Protein AF-W4VM51-F1 (afdb_monomer)

Structure (mmCIF, N/CA/C/O backbone):
data_AF-W4VM51-F1
#
_entry.id   AF-W4VM51-F1
#
loop_
_atom_site.group_PDB
_atom_site.id
_atom_site.type_symbol
_atom_site.label_atom_id
_atom_site.label_alt_id
_atom_site.label_comp_id
_atom_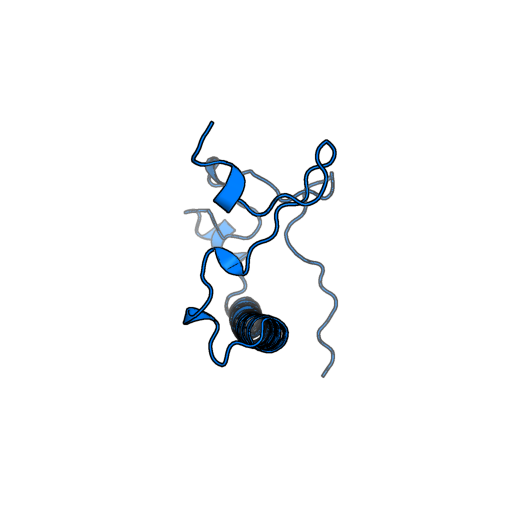site.label_asym_id
_atom_site.label_entity_id
_atom_site.label_seq_id
_atom_site.pdbx_PDB_ins_code
_atom_site.Cartn_x
_atom_site.Cartn_y
_atom_site.Cartn_z
_atom_site.occupancy
_atom_site.B_iso_or_equiv
_atom_site.auth_seq_id
_atom_site.auth_comp_id
_atom_site.auth_asym_id
_atom_site.auth_atom_id
_atom_site.pdbx_PDB_model_num
ATOM 1 N N . MET A 1 1 ? -24.003 -5.588 -9.453 1.00 33.34 1 MET A N 1
ATOM 2 C CA . MET A 1 1 ? -22.930 -5.626 -8.439 1.00 33.34 1 MET A CA 1
ATOM 3 C C . MET A 1 1 ? -22.548 -4.189 -8.116 1.00 33.34 1 MET A C 1
ATOM 5 O O . MET A 1 1 ? -21.671 -3.626 -8.752 1.00 33.34 1 MET A O 1
ATOM 9 N N . GLN A 1 2 ? -23.320 -3.547 -7.238 1.00 25.75 2 GLN A N 1
ATOM 10 C CA . GLN A 1 2 ? -23.070 -2.173 -6.801 1.00 25.75 2 GLN A CA 1
ATOM 11 C C . GLN A 1 2 ? -22.093 -2.234 -5.630 1.00 25.75 2 GLN A C 1
ATOM 13 O O . GLN A 1 2 ? -22.431 -2.749 -4.570 1.00 25.75 2 GLN A O 1
ATOM 18 N N . ILE A 1 3 ? -20.872 -1.750 -5.841 1.00 38.19 3 ILE A N 1
ATOM 19 C CA . ILE A 1 3 ? -19.938 -1.474 -4.752 1.00 38.19 3 ILE A CA 1
ATOM 20 C C . ILE A 1 3 ? -20.432 -0.160 -4.149 1.00 38.19 3 ILE A C 1
ATOM 22 O O . ILE A 1 3 ? -20.281 0.902 -4.752 1.00 38.19 3 ILE A O 1
ATOM 26 N N . SER A 1 4 ? -21.142 -0.253 -3.029 1.00 31.50 4 SER A N 1
ATOM 27 C CA . SER A 1 4 ? -21.690 0.893 -2.314 1.00 31.50 4 SER A CA 1
ATOM 28 C C . SER A 1 4 ? -20.586 1.894 -1.987 1.00 31.50 4 SER A C 1
ATOM 30 O O . SER A 1 4 ? -19.567 1.542 -1.391 1.00 31.50 4 SER A O 1
ATOM 32 N N . ALA A 1 5 ? -20.824 3.149 -2.362 1.00 36.47 5 ALA A N 1
ATOM 33 C CA . ALA A 1 5 ? -20.046 4.315 -1.977 1.00 36.47 5 ALA A CA 1
ATOM 34 C C . ALA A 1 5 ? -20.200 4.583 -0.466 1.00 36.47 5 ALA A C 1
ATOM 36 O O . ALA A 1 5 ? -20.913 5.486 -0.044 1.00 36.47 5 ALA A O 1
ATOM 37 N N . GLY A 1 6 ? -19.554 3.754 0.353 1.00 39.69 6 GLY A N 1
ATOM 38 C CA . GLY A 1 6 ? -19.242 4.033 1.751 1.00 39.69 6 GLY A CA 1
ATOM 39 C C . GLY A 1 6 ? -17.824 4.588 1.805 1.00 39.69 6 GLY A C 1
ATOM 40 O O . GLY A 1 6 ? -16.853 3.881 1.542 1.00 39.69 6 GLY A O 1
ATOM 41 N N . LEU A 1 7 ? -17.724 5.888 2.034 1.00 42.25 7 LEU A N 1
ATOM 42 C CA . LEU A 1 7 ? -16.531 6.698 1.851 1.00 42.25 7 LEU A CA 1
ATOM 43 C C . LEU A 1 7 ? -15.339 6.206 2.702 1.00 42.25 7 LEU A C 1
ATOM 45 O O . LEU A 1 7 ? -15.415 6.060 3.916 1.00 42.25 7 LEU A O 1
ATOM 49 N N . PHE A 1 8 ? -14.234 5.954 2.006 1.00 49.34 8 PHE A N 1
ATOM 50 C CA . PHE A 1 8 ? -12.835 5.980 2.438 1.00 49.34 8 PHE A CA 1
ATOM 51 C C . PHE A 1 8 ? -12.537 6.509 3.864 1.00 49.34 8 PHE A C 1
ATOM 53 O O . PHE A 1 8 ? -12.405 7.710 4.062 1.00 49.34 8 PHE A O 1
ATOM 60 N N . GLY A 1 9 ? -12.271 5.592 4.806 1.00 56.06 9 GLY A N 1
ATOM 61 C CA . GLY A 1 9 ? -11.554 5.864 6.065 1.00 56.06 9 GLY A CA 1
ATOM 62 C C . GLY A 1 9 ? -12.330 6.689 7.099 1.00 56.06 9 GLY A C 1
ATOM 63 O O . GLY A 1 9 ? -13.125 7.553 6.756 1.00 56.06 9 GLY A O 1
ATOM 64 N N . VAL A 1 10 ? -12.094 6.443 8.395 1.00 62.94 10 VAL A N 1
ATOM 65 C CA . VAL A 1 10 ? -12.593 7.372 9.421 1.00 62.94 10 VAL A CA 1
ATOM 66 C C . VAL A 1 10 ? -11.801 8.659 9.297 1.00 62.94 10 VAL A C 1
ATOM 68 O O . VAL A 1 10 ? -10.596 8.702 9.579 1.00 62.94 10 VAL A O 1
ATOM 71 N N . ARG A 1 11 ? -12.509 9.663 8.795 1.00 64.62 11 ARG A N 1
ATOM 72 C CA . ARG A 1 11 ? -12.066 11.037 8.733 1.00 64.62 11 ARG A CA 1
ATOM 73 C C . ARG A 1 11 ? -12.431 11.736 10.034 1.00 64.62 11 ARG A C 1
ATOM 75 O O . ARG A 1 11 ? -13.486 11.462 10.600 1.00 64.62 11 ARG A O 1
ATOM 82 N N . ASP A 1 12 ? -11.535 12.592 10.485 1.00 69.62 12 ASP A N 1
ATOM 83 C CA . ASP A 1 12 ? -11.789 13.549 11.548 1.00 69.62 12 ASP A CA 1
ATOM 84 C C . ASP A 1 12 ? -12.768 14.636 11.071 1.00 69.62 12 ASP A C 1
ATOM 86 O O . ASP A 1 12 ? -13.130 14.678 9.889 1.00 69.62 12 ASP A O 1
ATOM 90 N N . GLU A 1 13 ? -13.171 15.533 11.965 1.00 71.38 13 GLU A N 1
ATOM 91 C CA . GLU A 1 13 ? -14.019 16.691 11.655 1.00 71.38 13 GLU A CA 1
ATOM 92 C C . GLU A 1 13 ? -13.436 17.589 10.543 1.00 71.38 13 GLU A C 1
ATOM 94 O O . GLU A 1 13 ? -14.182 18.116 9.718 1.00 71.38 13 GLU A O 1
ATOM 99 N N . ASP A 1 14 ? -12.106 17.623 10.415 1.00 77.69 14 ASP A N 1
ATOM 100 C CA . ASP A 1 14 ? -11.371 18.321 9.349 1.00 77.69 14 ASP A CA 1
ATOM 101 C C . ASP A 1 14 ? -11.224 17.516 8.039 1.00 77.69 14 ASP A C 1
ATOM 103 O O . ASP A 1 14 ? -10.565 17.947 7.090 1.00 77.69 14 ASP A O 1
ATOM 107 N N . GLY A 1 15 ? -11.781 16.304 7.957 1.00 73.88 15 GLY A N 1
ATOM 108 C CA . GLY A 1 15 ? -11.675 15.451 6.768 1.00 73.88 15 GLY A CA 1
ATOM 109 C C . GLY A 1 15 ? -10.345 14.690 6.630 1.00 73.88 15 GLY A C 1
ATOM 110 O O . GLY A 1 15 ? -10.131 14.002 5.625 1.00 73.88 15 GLY A O 1
ATOM 111 N N . ASN A 1 16 ? -9.460 14.779 7.624 1.00 77.00 16 ASN A N 1
ATOM 112 C CA . ASN A 1 16 ? -8.163 14.098 7.660 1.00 77.00 16 ASN A CA 1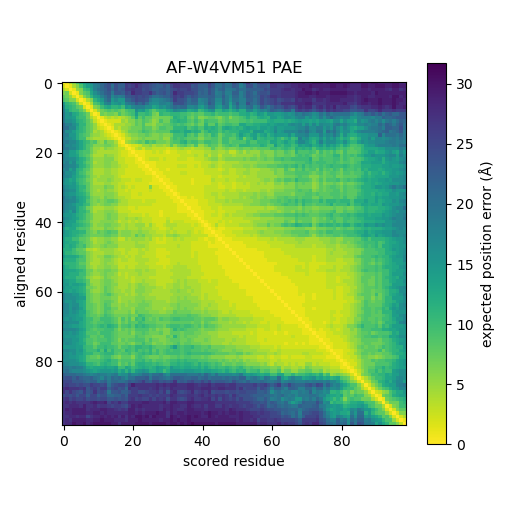
ATOM 113 C C . ASN A 1 16 ? -8.272 12.696 8.268 1.00 77.00 16 ASN A C 1
ATOM 115 O O . ASN A 1 16 ? -9.216 12.405 8.989 1.00 77.00 16 ASN A O 1
ATOM 119 N N . PHE A 1 17 ? -7.306 11.804 8.026 1.00 80.19 17 PHE A N 1
ATOM 120 C CA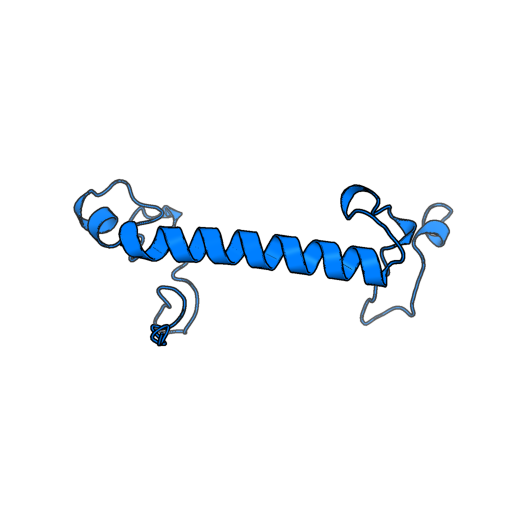 . PHE A 1 17 ? -7.227 10.571 8.820 1.00 80.19 17 PHE A CA 1
ATOM 121 C C . PHE A 1 17 ? -7.053 10.923 10.300 1.00 80.19 17 PHE A C 1
ATOM 123 O O . PHE A 1 17 ? -6.276 11.817 10.612 1.00 80.19 17 PHE A O 1
ATOM 130 N N . SER A 1 18 ? -7.718 10.185 11.191 1.00 77.50 18 SER A N 1
ATOM 131 C CA . SER A 1 18 ? -7.776 10.511 12.628 1.00 77.50 18 SER A CA 1
ATOM 132 C C . SER A 1 18 ? -6.426 10.662 13.353 1.00 77.50 18 SER A C 1
ATOM 134 O O . SER A 1 18 ? -6.414 11.213 14.437 1.00 77.50 18 SER A O 1
ATOM 136 N N . GLN A 1 19 ? -5.293 10.179 12.815 1.00 85.69 19 GLN A N 1
ATOM 137 C CA . GLN A 1 19 ? -3.920 10.360 13.354 1.00 85.69 19 GLN A CA 1
ATOM 138 C C . GLN A 1 19 ? -3.686 9.986 14.844 1.00 85.69 19 GLN A C 1
ATOM 140 O O . GLN A 1 19 ? -2.578 10.121 15.360 1.00 85.69 19 GLN A O 1
ATOM 145 N N . VAL A 1 20 ? -4.669 9.391 15.520 1.00 87.56 20 VAL A N 1
ATOM 146 C CA . VAL A 1 20 ? -4.645 8.983 16.938 1.00 87.56 20 VAL A CA 1
ATOM 147 C C . VAL A 1 20 ? -4.068 7.578 17.160 1.00 87.56 20 VAL A C 1
ATOM 149 O O . VAL A 1 20 ? -4.399 6.887 18.118 1.00 87.56 20 VAL A O 1
ATOM 152 N N . CYS A 1 21 ? -3.203 7.089 16.270 1.00 90.00 21 CYS A N 1
ATOM 153 C CA . CYS A 1 21 ? -2.728 5.700 16.343 1.00 90.00 21 CYS A CA 1
ATOM 154 C C . 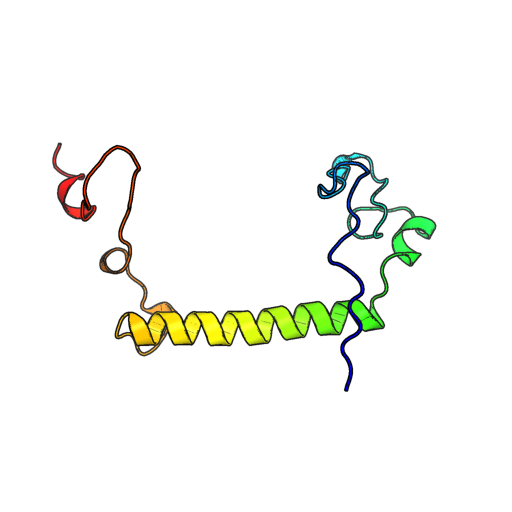CYS A 1 21 ? -1.987 5.385 17.659 1.00 90.00 21 CYS A C 1
ATOM 156 O O . CYS A 1 21 ? -2.060 4.266 18.155 1.00 90.00 21 CYS A O 1
ATOM 158 N N . HIS A 1 22 ? -1.285 6.367 18.229 1.00 91.31 22 HIS A N 1
ATOM 159 C CA . HIS A 1 22 ? -0.471 6.211 19.437 1.00 91.31 22 HIS A CA 1
ATOM 160 C C . HIS A 1 22 ? -1.278 6.265 20.746 1.00 91.31 22 HIS A C 1
ATOM 162 O O . HIS A 1 22 ? -0.761 5.884 21.791 1.00 91.31 22 HIS A O 1
ATOM 168 N N . THR A 1 23 ? -2.534 6.721 20.711 1.00 90.75 23 THR A N 1
ATOM 169 C CA . THR A 1 23 ? -3.375 6.879 21.910 1.00 90.75 23 THR A CA 1
ATOM 170 C C . THR A 1 23 ? -4.181 5.625 22.238 1.00 90.75 23 THR A C 1
ATOM 172 O O . THR A 1 23 ? -4.934 5.624 23.206 1.00 90.75 23 THR A O 1
ATOM 175 N N . ASN A 1 24 ? -4.049 4.555 21.442 1.00 90.75 24 ASN A N 1
ATOM 176 C CA . ASN A 1 24 ? -4.820 3.314 21.567 1.00 90.75 24 ASN A CA 1
ATOM 177 C C . ASN A 1 24 ? -6.343 3.479 21.350 1.00 90.75 24 ASN A C 1
ATOM 179 O O . ASN A 1 24 ? -7.101 2.539 21.580 1.00 90.75 24 ASN A O 1
ATOM 183 N N . THR A 1 25 ? -6.807 4.642 20.878 1.00 89.88 25 THR A N 1
ATOM 184 C CA . THR A 1 25 ? -8.236 4.973 20.695 1.00 89.88 25 THR A CA 1
ATOM 185 C C . THR A 1 25 ? -8.631 5.058 19.221 1.00 89.88 25 THR A C 1
ATOM 187 O O . THR A 1 25 ? -9.436 5.896 18.822 1.00 89.88 25 THR A O 1
ATOM 190 N N . CYS A 1 26 ? -8.038 4.206 18.382 1.00 89.00 26 CYS A N 1
ATOM 191 C CA . CYS A 1 26 ? -8.303 4.193 16.949 1.00 89.00 26 CYS A CA 1
ATOM 192 C C . CYS A 1 26 ? -9.789 3.881 16.657 1.00 89.00 26 CYS A C 1
ATOM 194 O O . CYS A 1 26 ? -10.236 2.767 16.942 1.00 89.00 26 CYS A O 1
ATOM 196 N N . PRO A 1 27 ? -10.546 4.793 16.017 1.00 87.25 27 PRO A N 1
ATOM 197 C CA . PRO A 1 27 ? -11.995 4.640 15.837 1.00 87.25 27 PRO A CA 1
ATOM 198 C C . PRO A 1 27 ? -12.385 3.528 14.850 1.00 87.25 27 PRO A C 1
ATOM 200 O O . PRO A 1 27 ? -13.519 3.068 14.847 1.00 87.25 27 PRO A O 1
ATOM 203 N N . VAL A 1 28 ? -11.452 3.079 14.002 1.00 87.19 28 VAL A N 1
ATOM 204 C CA . VAL A 1 28 ? -11.671 1.990 13.027 1.00 87.19 28 VAL A CA 1
ATOM 205 C C . VAL A 1 28 ? -11.256 0.610 13.531 1.00 87.19 28 VAL A C 1
ATOM 207 O O . VAL A 1 28 ? -11.344 -0.352 12.763 1.00 87.19 28 VAL A O 1
ATOM 210 N N . GLY A 1 29 ? -10.740 0.519 14.760 1.00 89.69 29 GLY A N 1
ATOM 211 C CA .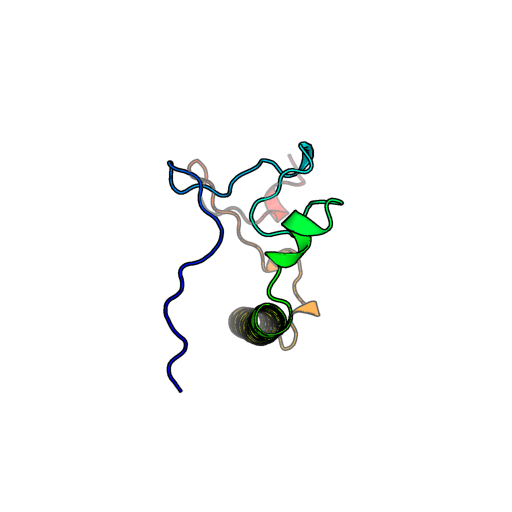 GLY A 1 29 ? -10.307 -0.748 15.347 1.00 89.69 29 GLY A CA 1
ATOM 212 C C . GLY A 1 29 ? -9.003 -1.315 14.782 1.00 89.69 29 GLY A C 1
ATOM 213 O O . GLY A 1 29 ? -8.733 -2.496 14.965 1.00 89.69 29 GLY A O 1
ATOM 214 N N . VAL A 1 30 ? -8.200 -0.511 14.069 1.00 91.25 30 VAL A N 1
ATOM 215 C CA . VAL A 1 30 ? -6.935 -0.974 13.460 1.00 91.25 30 VAL A CA 1
ATOM 216 C C . VAL A 1 30 ? -5.784 -0.929 14.466 1.00 91.25 30 VAL A C 1
ATOM 218 O O . VAL A 1 30 ? -5.133 -1.939 14.704 1.00 91.25 30 VAL A O 1
ATOM 221 N N . ALA A 1 31 ? -5.529 0.238 15.060 1.00 92.38 31 ALA A N 1
ATOM 222 C CA . ALA A 1 31 ? -4.437 0.457 16.009 1.00 92.38 31 ALA A CA 1
ATOM 223 C C . ALA A 1 31 ? -4.9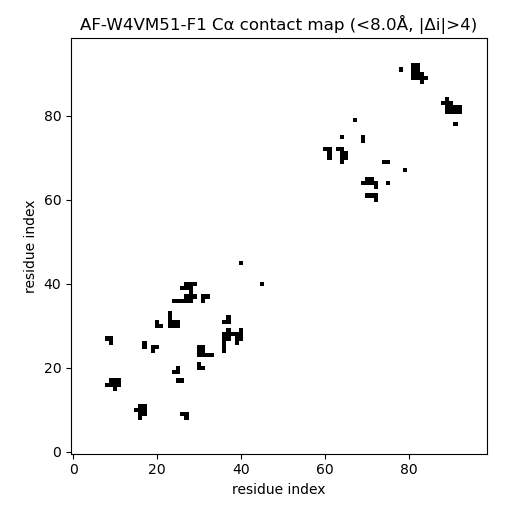91 0.588 17.436 1.00 92.38 31 ALA A C 1
ATOM 225 O O . ALA A 1 31 ? -4.981 1.669 18.023 1.00 92.38 31 ALA A O 1
ATOM 226 N N . THR A 1 32 ? -5.564 -0.498 17.962 1.00 92.50 32 THR A N 1
ATOM 227 C CA . THR A 1 32 ? -6.069 -0.551 19.340 1.00 92.50 32 THR A CA 1
ATOM 228 C C . THR A 1 32 ? -5.980 -1.957 19.935 1.00 92.50 32 THR A C 1
ATOM 230 O O . THR A 1 32 ? -6.139 -2.953 19.227 1.00 92.50 32 THR A O 1
ATOM 233 N N . THR A 1 33 ? -5.730 -2.046 21.239 1.00 93.69 33 THR A N 1
ATOM 234 C CA . THR A 1 33 ? -5.787 -3.285 22.031 1.00 93.69 33 THR A CA 1
ATOM 235 C C . THR A 1 33 ? -7.124 -3.477 22.750 1.00 93.69 33 THR A C 1
ATOM 237 O O . THR A 1 33 ? -7.356 -4.545 23.318 1.00 93.69 33 THR A O 1
ATOM 240 N N . ASP A 1 34 ? -8.015 -2.479 22.726 1.00 93.81 34 ASP A N 1
ATOM 241 C CA . ASP A 1 34 ? -9.350 -2.586 23.317 1.00 93.81 34 ASP A CA 1
ATOM 242 C C . ASP A 1 34 ? -10.262 -3.438 22.422 1.00 93.81 34 ASP A C 1
ATOM 244 O O . ASP A 1 34 ? -10.518 -3.099 21.264 1.00 93.81 34 ASP A O 1
ATOM 248 N N . LYS A 1 35 ? -10.794 -4.533 22.980 1.00 92.75 35 LYS A N 1
ATOM 249 C CA . LYS A 1 35 ? -11.703 -5.450 22.277 1.00 92.75 35 LYS A CA 1
ATOM 250 C C . LYS A 1 35 ? -12.942 -4.741 21.728 1.00 92.75 35 LYS A C 1
ATOM 252 O O . LYS A 1 35 ? -13.362 -5.064 20.625 1.00 92.75 35 LYS A O 1
ATOM 257 N N . LYS A 1 36 ? -13.485 -3.750 22.445 1.00 92.31 36 LYS A N 1
ATOM 258 C CA . LYS A 1 36 ? -14.672 -3.003 21.997 1.00 92.31 36 LYS A CA 1
ATOM 259 C C . LYS A 1 36 ? -14.381 -2.168 20.756 1.00 92.31 36 LYS A C 1
ATOM 261 O O . LYS A 1 36 ? -15.201 -2.096 19.850 1.00 92.31 36 LYS A O 1
ATOM 266 N N . LEU A 1 37 ? -13.207 -1.541 20.696 1.00 90.75 37 LEU A N 1
ATOM 267 C CA . LEU A 1 37 ? -12.803 -0.754 19.530 1.00 90.75 37 LEU A CA 1
ATOM 268 C C . LEU A 1 37 ? -12.411 -1.650 18.350 1.00 90.75 37 LEU A C 1
ATOM 270 O O . LEU A 1 37 ? -12.650 -1.280 17.203 1.00 90.75 37 LEU A O 1
ATOM 274 N N . GLN A 1 38 ? -11.862 -2.840 18.607 1.00 91.88 38 GLN A N 1
ATOM 275 C CA . GLN A 1 38 ? -11.551 -3.821 17.561 1.00 91.88 38 GLN A CA 1
ATOM 276 C C . GLN A 1 38 ? -12.797 -4.321 16.816 1.00 91.88 38 GLN A C 1
ATOM 278 O O . GLN A 1 38 ? -12.696 -4.634 15.633 1.00 91.88 38 GLN A O 1
ATOM 283 N N . GLU A 1 39 ? -13.978 -4.333 17.443 1.00 89.69 39 GLU A N 1
ATOM 284 C CA . GLU A 1 39 ? -15.242 -4.703 16.782 1.00 89.69 39 GLU A CA 1
ATOM 285 C C . GLU A 1 39 ? -15.602 -3.764 15.613 1.00 89.69 39 GLU A C 1
ATOM 287 O O . GLU A 1 39 ? -16.262 -4.184 14.662 1.00 89.69 39 GLU A O 1
ATOM 292 N N . ALA A 1 40 ? -15.097 -2.523 15.605 1.00 88.81 40 ALA A N 1
ATOM 293 C CA . ALA A 1 40 ? -15.243 -1.602 14.471 1.00 88.81 40 ALA A CA 1
ATOM 294 C C . ALA A 1 40 ? -14.472 -2.063 13.209 1.00 88.81 40 ALA A C 1
ATOM 296 O O . ALA A 1 40 ? -14.662 -1.544 12.096 1.00 88.81 40 ALA A O 1
ATOM 297 N N . LEU A 1 41 ? -13.582 -3.052 13.342 1.00 89.31 41 LEU A N 1
ATOM 298 C CA . LEU A 1 41 ? -12.888 -3.676 12.226 1.00 89.31 41 LEU A CA 1
ATOM 299 C C . LEU A 1 41 ? -13.770 -4.751 11.570 1.00 89.31 41 LEU A C 1
ATOM 301 O O . LEU A 1 41 ? -13.671 -5.933 11.872 1.00 89.31 41 LEU A O 1
ATOM 305 N N . ALA A 1 42 ? -14.588 -4.349 10.594 1.00 89.25 42 ALA A N 1
ATOM 306 C CA . ALA A 1 42 ? -15.362 -5.278 9.762 1.00 89.25 42 ALA A CA 1
ATOM 307 C C . ALA A 1 42 ? -14.459 -6.126 8.833 1.00 89.25 42 ALA A C 1
ATOM 309 O O . ALA A 1 42 ? -14.225 -5.771 7.675 1.00 89.25 4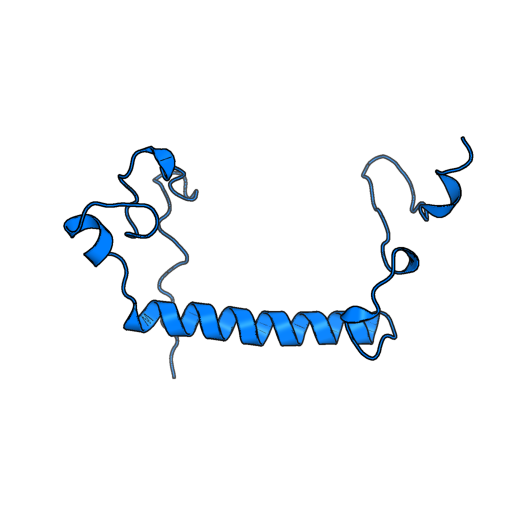2 ALA A O 1
ATOM 310 N N . ILE A 1 43 ? -13.917 -7.238 9.342 1.00 89.75 43 ILE A N 1
ATOM 311 C CA . ILE A 1 43 ? -12.952 -8.096 8.625 1.00 89.75 43 ILE A CA 1
ATOM 312 C C . ILE A 1 43 ? -13.547 -8.660 7.331 1.00 89.75 43 ILE A C 1
ATOM 314 O O . ILE A 1 43 ? -12.883 -8.640 6.293 1.00 89.75 43 ILE A O 1
ATOM 318 N N . ASP A 1 44 ? -14.796 -9.129 7.373 1.00 90.06 44 ASP A N 1
ATOM 319 C CA . ASP A 1 44 ? -15.432 -9.792 6.232 1.00 90.06 44 ASP A CA 1
ATOM 320 C C . ASP A 1 44 ? -15.587 -8.900 5.005 1.00 90.06 44 ASP A C 1
ATOM 322 O O . ASP A 1 44 ? -15.527 -9.395 3.883 1.00 90.06 44 ASP A O 1
ATOM 326 N N . GLU A 1 45 ? -15.701 -7.592 5.202 1.00 87.50 45 GLU A N 1
ATOM 327 C CA . GLU A 1 45 ? -15.728 -6.619 4.116 1.00 87.50 45 GLU A CA 1
ATOM 328 C C . GLU A 1 45 ? -14.312 -6.131 3.770 1.00 87.50 45 GLU A C 1
ATOM 330 O O . GLU A 1 45 ? -13.890 -6.142 2.608 1.00 87.50 45 GLU A O 1
ATOM 335 N N . LYS A 1 46 ? -13.537 -5.725 4.787 1.00 88.06 46 LYS A N 1
ATOM 336 C CA . LYS A 1 46 ? -12.232 -5.071 4.599 1.00 88.06 46 LYS A CA 1
ATOM 337 C C . LYS A 1 46 ? -11.194 -6.004 3.963 1.00 88.06 46 LYS A C 1
ATOM 339 O O . LYS A 1 46 ? -10.311 -5.514 3.256 1.00 88.06 46 LYS A O 1
ATOM 344 N N . LYS A 1 47 ? -11.327 -7.329 4.115 1.00 92.44 47 LYS A N 1
ATOM 345 C CA . LYS A 1 47 ? -10.459 -8.317 3.444 1.00 92.44 47 LYS A CA 1
ATOM 346 C C . LYS A 1 47 ? -10.522 -8.220 1.917 1.00 92.44 47 LYS A C 1
ATOM 348 O O . LYS A 1 47 ? -9.483 -8.247 1.260 1.00 92.44 47 LYS A O 1
ATOM 353 N N . TYR A 1 48 ? -11.714 -8.018 1.349 1.00 94.56 48 TYR A N 1
ATOM 354 C CA . TYR A 1 48 ? -11.877 -7.866 -0.099 1.00 94.56 48 TYR A CA 1
ATOM 355 C C . TYR A 1 48 ? -11.308 -6.541 -0.594 1.00 94.56 48 TYR A C 1
ATOM 357 O O . TYR A 1 48 ? -10.730 -6.487 -1.675 1.00 94.56 48 TYR A O 1
ATOM 365 N N . ARG A 1 49 ? -11.395 -5.477 0.212 1.00 91.81 49 ARG A N 1
ATOM 366 C CA . ARG A 1 49 ? -10.764 -4.192 -0.121 1.00 91.81 49 ARG A CA 1
ATOM 367 C C . ARG A 1 49 ? -9.244 -4.312 -0.209 1.00 91.81 49 ARG A C 1
ATOM 369 O O . ARG A 1 49 ? -8.660 -3.803 -1.161 1.00 91.81 49 ARG A O 1
ATOM 376 N N . ALA A 1 50 ? -8.617 -5.008 0.740 1.00 93.25 50 ALA A N 1
ATOM 377 C CA . ALA A 1 50 ? -7.178 -5.264 0.709 1.00 93.25 50 ALA A CA 1
ATOM 378 C C . ALA A 1 50 ? -6.776 -6.129 -0.499 1.00 93.25 50 ALA A C 1
ATOM 380 O O . ALA A 1 50 ? -5.817 -5.804 -1.196 1.00 93.25 50 ALA A O 1
ATOM 381 N N . ALA A 1 51 ? -7.540 -7.187 -0.792 1.00 95.94 51 ALA A N 1
ATOM 382 C CA . ALA A 1 51 ? -7.294 -8.044 -1.951 1.00 95.94 51 ALA A CA 1
ATOM 383 C C . ALA A 1 51 ? -7.416 -7.273 -3.275 1.00 95.94 51 ALA A C 1
ATOM 385 O O . ALA A 1 51 ? -6.512 -7.330 -4.105 1.00 95.94 51 ALA A O 1
ATOM 386 N N . ASN A 1 52 ? -8.488 -6.495 -3.444 1.00 96.12 52 ASN A N 1
ATOM 387 C CA . ASN A 1 52 ? -8.702 -5.680 -4.638 1.00 96.12 52 ASN A CA 1
ATOM 388 C C . ASN A 1 52 ? -7.593 -4.636 -4.813 1.00 96.12 52 ASN A C 1
ATOM 390 O O . ASN A 1 52 ? -7.090 -4.475 -5.919 1.00 96.12 52 ASN A O 1
ATOM 394 N N . TYR A 1 53 ? -7.155 -3.987 -3.727 1.00 96.12 53 TYR A N 1
ATOM 395 C CA . TYR A 1 53 ? -6.013 -3.072 -3.774 1.00 96.12 53 TYR A CA 1
ATOM 396 C C . TYR A 1 53 ? -4.747 -3.762 -4.298 1.00 96.12 53 TYR A C 1
ATOM 398 O O . TYR A 1 53 ? -4.092 -3.230 -5.188 1.00 96.12 53 TYR A O 1
ATOM 406 N N . LEU A 1 54 ? -4.423 -4.962 -3.803 1.00 97.19 54 LEU A N 1
ATOM 407 C CA . LEU A 1 54 ? -3.242 -5.708 -4.253 1.00 97.19 54 LEU A CA 1
ATOM 408 C C . LEU A 1 54 ? -3.338 -6.157 -5.718 1.00 97.19 54 LEU A C 1
ATOM 410 O O . LEU A 1 54 ? -2.333 -6.124 -6.429 1.00 97.19 54 LEU A O 1
ATOM 414 N N . VAL A 1 55 ? -4.523 -6.573 -6.172 1.00 97.44 55 VAL A N 1
ATOM 415 C CA . VAL A 1 55 ? -4.759 -6.969 -7.570 1.00 97.44 55 VAL A CA 1
ATOM 416 C C . VAL A 1 55 ? -4.562 -5.777 -8.505 1.00 97.44 55 VAL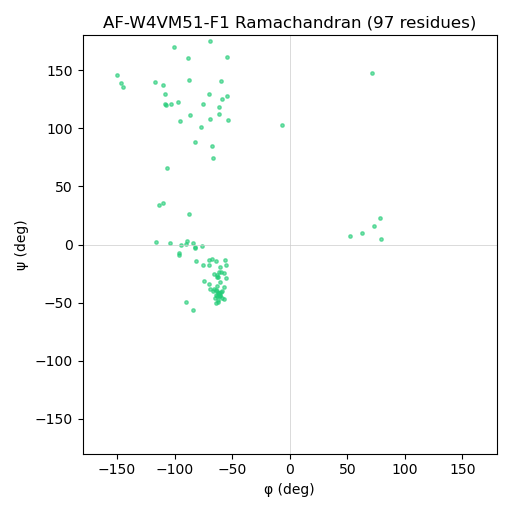 A C 1
ATOM 418 O O . VAL A 1 55 ? -3.794 -5.880 -9.461 1.00 97.44 55 VAL A O 1
ATOM 421 N N . THR A 1 56 ? -5.190 -4.638 -8.202 1.00 97.44 56 THR A N 1
ATOM 422 C CA . THR A 1 56 ? -5.060 -3.419 -9.011 1.00 97.44 56 THR A CA 1
ATOM 423 C C . THR A 1 56 ? -3.630 -2.886 -8.988 1.00 97.44 56 THR A C 1
ATOM 425 O O . THR A 1 56 ? -3.060 -2.639 -10.044 1.00 97.44 56 THR A O 1
ATOM 428 N N . LEU A 1 57 ? -2.994 -2.816 -7.812 1.00 96.75 57 LEU A N 1
ATOM 429 C CA . LEU A 1 57 ? -1.612 -2.348 -7.681 1.00 96.75 57 LEU A CA 1
ATOM 430 C C . LEU A 1 57 ? -0.633 -3.194 -8.502 1.00 96.75 57 LEU A C 1
ATOM 432 O O . LEU A 1 57 ? 0.280 -2.653 -9.124 1.00 96.75 57 LEU A O 1
ATOM 436 N N . ARG A 1 58 ? -0.817 -4.520 -8.530 1.00 96.56 58 ARG A N 1
ATOM 437 C CA . ARG A 1 58 ? -0.005 -5.397 -9.381 1.00 96.56 58 ARG A CA 1
ATOM 438 C C . ARG A 1 58 ? -0.203 -5.051 -10.854 1.00 96.56 58 ARG A C 1
ATOM 440 O O . ARG A 1 58 ? 0.790 -4.902 -11.558 1.00 96.56 58 ARG A O 1
ATOM 447 N N . GLN A 1 59 ? -1.448 -4.935 -11.310 1.00 96.75 59 GLN A N 1
ATOM 448 C CA . GLN A 1 59 ? -1.747 -4.612 -12.705 1.00 96.75 59 GLN A CA 1
ATOM 449 C C . GLN A 1 59 ? -1.122 -3.273 -13.117 1.00 96.75 59 GLN A C 1
ATOM 451 O O . GLN A 1 59 ? -0.455 -3.199 -14.147 1.00 96.75 59 GLN A O 1
ATOM 456 N N . ASP A 1 60 ? -1.270 -2.243 -12.285 1.00 97.00 60 ASP A N 1
ATOM 457 C CA . ASP A 1 60 ? -0.726 -0.910 -12.543 1.00 97.00 60 ASP A CA 1
ATOM 458 C C . ASP A 1 60 ? 0.802 -0.921 -12.610 1.00 97.00 60 ASP A C 1
ATOM 460 O O . ASP A 1 60 ? 1.398 -0.292 -13.485 1.00 97.00 60 ASP A O 1
ATOM 464 N N . LEU A 1 61 ? 1.452 -1.692 -11.739 1.00 96.25 61 LEU A N 1
ATOM 465 C CA . LEU A 1 61 ? 2.902 -1.824 -11.741 1.00 96.25 61 LEU A CA 1
ATOM 466 C C . LEU A 1 61 ? 3.426 -2.485 -13.032 1.00 96.25 61 LEU A C 1
ATOM 468 O O . LEU A 1 61 ? 4.444 -2.051 -13.573 1.00 96.25 61 LEU A O 1
ATOM 472 N N . PHE A 1 62 ? 2.729 -3.500 -13.555 1.00 96.62 62 PHE A N 1
ATOM 473 C CA . PHE A 1 62 ? 3.064 -4.101 -14.853 1.00 96.62 62 PHE A CA 1
ATOM 474 C C . PHE A 1 62 ? 2.783 -3.154 -16.023 1.00 96.62 62 PHE A C 1
ATOM 476 O O . PHE A 1 62 ? 3.586 -3.088 -16.951 1.00 96.62 62 PHE A O 1
ATOM 483 N N . ASN A 1 63 ? 1.696 -2.382 -15.966 1.00 96.88 63 ASN A N 1
ATOM 484 C CA . ASN A 1 63 ? 1.403 -1.363 -16.974 1.00 96.88 63 ASN A CA 1
ATOM 485 C C . ASN A 1 63 ? 2.521 -0.307 -17.031 1.00 96.88 63 ASN A C 1
ATOM 487 O O . ASN A 1 63 ? 2.988 0.036 -18.115 1.00 96.88 63 ASN A O 1
ATOM 491 N N . LEU A 1 64 ? 3.003 0.164 -15.875 1.00 95.81 64 LEU A N 1
ATOM 492 C CA . LEU A 1 64 ? 4.135 1.093 -15.801 1.00 95.81 64 LEU A CA 1
ATOM 493 C C . LEU A 1 64 ? 5.423 0.484 -16.366 1.00 95.81 64 LEU A C 1
ATOM 495 O O . LEU A 1 64 ? 6.152 1.165 -17.085 1.00 95.81 64 LEU A O 1
ATOM 499 N N . ALA A 1 65 ? 5.699 -0.791 -16.074 1.00 96.19 65 ALA A N 1
ATOM 500 C CA . ALA A 1 65 ? 6.856 -1.491 -16.629 1.00 96.19 65 ALA A CA 1
ATOM 501 C C . ALA A 1 65 ? 6.783 -1.564 -18.162 1.00 96.19 65 ALA A C 1
ATOM 503 O O . ALA A 1 65 ? 7.755 -1.223 -18.831 1.00 96.19 65 ALA A O 1
ATOM 504 N N . ALA A 1 66 ? 5.616 -1.896 -18.719 1.00 95.12 66 ALA A N 1
ATOM 505 C CA . ALA A 1 66 ? 5.406 -1.938 -20.163 1.00 95.12 66 ALA A CA 1
ATOM 506 C C . ALA A 1 66 ? 5.610 -0.563 -20.827 1.00 95.12 66 ALA A C 1
ATOM 508 O O . ALA A 1 66 ? 6.258 -0.479 -21.868 1.00 95.12 66 ALA A O 1
ATOM 509 N N . VAL A 1 67 ? 5.126 0.523 -20.207 1.00 94.81 67 VAL A N 1
ATOM 510 C CA . VAL A 1 67 ? 5.350 1.902 -20.691 1.00 94.81 67 VAL A CA 1
ATOM 511 C C . VAL A 1 67 ? 6.834 2.275 -20.669 1.00 94.81 67 VAL A C 1
ATOM 513 O O . VAL A 1 67 ? 7.311 2.958 -21.571 1.00 94.81 67 VAL A O 1
ATOM 516 N N . ALA A 1 68 ? 7.579 1.795 -19.673 1.00 93.75 68 ALA A N 1
ATOM 517 C CA . ALA A 1 68 ? 9.026 1.968 -19.590 1.00 93.75 68 ALA A CA 1
ATOM 518 C C . ALA A 1 68 ? 9.820 1.039 -20.535 1.00 93.75 68 ALA A C 1
ATOM 520 O O . ALA A 1 68 ? 11.046 1.121 -20.561 1.00 93.75 68 ALA A O 1
ATOM 521 N N . GLY A 1 69 ? 9.157 0.162 -21.301 1.00 94.69 69 GLY A N 1
ATOM 522 C CA . GLY A 1 69 ? 9.805 -0.799 -22.201 1.00 94.69 69 GLY A CA 1
ATOM 523 C C . GLY A 1 69 ? 10.375 -2.040 -21.502 1.00 94.69 69 GLY A C 1
ATOM 524 O O . GLY A 1 69 ? 11.281 -2.680 -22.030 1.00 94.69 69 GLY A O 1
ATOM 525 N N . LEU A 1 70 ? 9.874 -2.381 -20.311 1.00 95.44 70 LEU A N 1
ATOM 526 C CA . LEU A 1 70 ? 10.337 -3.499 -19.487 1.00 95.44 70 LEU A CA 1
ATOM 527 C C . LEU A 1 70 ? 9.303 -4.632 -19.430 1.00 95.44 70 LEU A C 1
ATOM 529 O O . LEU A 1 70 ? 8.126 -4.399 -19.167 1.00 95.44 70 LEU A O 1
ATOM 533 N N . ASP A 1 71 ? 9.759 -5.883 -19.546 1.00 93.25 71 ASP A N 1
ATOM 534 C CA . ASP A 1 71 ? 8.870 -7.062 -19.446 1.00 93.25 71 ASP A CA 1
ATOM 535 C C . ASP A 1 71 ? 8.429 -7.386 -18.010 1.00 93.25 71 ASP A C 1
ATOM 537 O O . ASP A 1 71 ? 7.515 -8.176 -17.784 1.00 93.25 71 ASP A O 1
ATOM 541 N N . SER A 1 72 ? 9.139 -6.849 -17.017 1.00 94.38 72 SER A N 1
ATOM 542 C CA . SER A 1 72 ? 8.857 -7.087 -15.604 1.00 94.38 72 SER A CA 1
ATOM 543 C C . SER A 1 72 ? 9.197 -5.848 -14.783 1.00 94.38 72 SER A C 1
ATOM 545 O O . SER A 1 72 ? 10.276 -5.277 -14.972 1.00 94.38 72 SER A O 1
ATOM 547 N N . PRO A 1 73 ? 8.360 -5.480 -13.798 1.00 94.50 73 PRO A N 1
ATOM 548 C CA . PRO A 1 73 ? 8.653 -4.373 -12.894 1.00 94.50 73 PRO A CA 1
ATOM 549 C C . PRO A 1 73 ? 9.882 -4.613 -12.009 1.00 94.50 73 PRO A C 1
ATOM 551 O O . PRO A 1 73 ? 10.435 -3.678 -11.443 1.00 94.50 73 PRO A O 1
ATOM 554 N N . THR A 1 74 ? 10.383 -5.844 -11.905 1.00 95.62 74 THR A N 1
ATOM 555 C CA . THR A 1 74 ? 11.649 -6.111 -11.201 1.00 95.62 74 THR A CA 1
ATOM 556 C C . THR A 1 74 ? 12.876 -5.579 -11.944 1.00 95.62 74 THR A C 1
ATOM 558 O O . THR A 1 74 ? 13.956 -5.536 -11.365 1.00 95.62 74 THR A O 1
ATOM 561 N N . LYS A 1 75 ? 12.734 -5.197 -13.221 1.00 95.50 75 LYS A N 1
ATOM 562 C CA . LYS A 1 75 ? 13.820 -4.670 -14.058 1.00 95.50 75 LYS A CA 1
ATOM 563 C C . LYS A 1 75 ? 13.974 -3.147 -13.961 1.00 95.50 75 LYS A C 1
ATOM 565 O O . LYS A 1 75 ? 14.818 -2.588 -14.654 1.00 95.50 75 LYS A O 1
ATOM 570 N N . PHE A 1 76 ? 13.189 -2.466 -13.122 1.00 94.44 76 PHE A N 1
ATOM 571 C CA . PHE A 1 76 ? 13.360 -1.032 -12.909 1.00 94.44 76 PHE A CA 1
ATOM 572 C C . PHE A 1 76 ? 14.744 -0.734 -12.324 1.00 94.44 76 PHE A C 1
ATOM 574 O O . PHE A 1 76 ? 15.052 -1.053 -11.177 1.00 94.44 76 PHE A O 1
ATOM 581 N N . THR A 1 77 ? 15.575 -0.083 -13.127 1.00 92.81 77 THR A N 1
ATOM 582 C CA . THR A 1 77 ? 16.846 0.515 -12.705 1.00 92.81 77 THR A CA 1
ATOM 583 C C . THR A 1 77 ? 16.692 2.024 -12.511 1.00 92.81 77 THR A C 1
ATOM 585 O O . THR A 1 77 ? 15.681 2.620 -12.890 1.00 92.81 77 THR A O 1
ATOM 588 N N . ARG A 1 78 ? 17.716 2.666 -11.937 1.00 88.38 78 ARG A N 1
ATOM 589 C CA . ARG A 1 78 ? 17.733 4.121 -11.707 1.00 88.38 78 ARG A CA 1
ATOM 590 C C . ARG A 1 78 ? 17.598 4.948 -12.990 1.00 88.38 78 ARG A C 1
ATOM 592 O O . ARG A 1 78 ? 17.125 6.074 -12.905 1.00 88.38 78 ARG A O 1
ATOM 599 N N . GLU A 1 79 ? 17.963 4.388 -14.139 1.00 88.75 79 GLU A N 1
ATOM 600 C CA . GLU A 1 79 ? 17.866 5.029 -15.459 1.00 88.75 79 GLU A CA 1
ATOM 601 C C . GLU A 1 79 ? 16.416 5.344 -15.862 1.00 88.75 79 GLU A C 1
ATOM 603 O O . GLU A 1 79 ? 16.167 6.293 -16.601 1.00 88.75 79 GLU A O 1
ATOM 608 N N . HIS A 1 80 ? 15.448 4.595 -15.326 1.00 90.19 80 HIS A N 1
ATOM 609 C CA . HIS A 1 80 ? 14.020 4.780 -15.600 1.00 90.19 80 HIS A CA 1
ATOM 610 C C . HIS A 1 80 ? 13.378 5.885 -14.743 1.00 90.19 80 HIS A C 1
ATOM 612 O O . HIS A 1 80 ? 12.187 6.160 -14.883 1.00 90.19 80 HIS A O 1
ATOM 618 N N . ILE A 1 81 ? 14.129 6.500 -13.822 1.00 89.00 81 ILE A N 1
ATOM 619 C CA . ILE A 1 81 ? 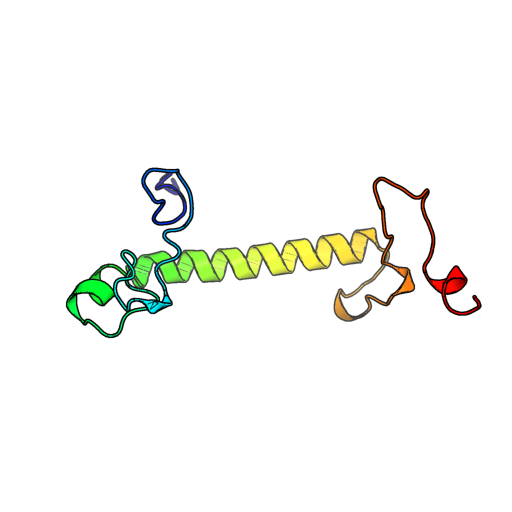13.612 7.496 -12.878 1.00 89.00 81 ILE A CA 1
ATOM 620 C C . ILE A 1 81 ? 14.026 8.893 -13.333 1.00 89.00 81 ILE A C 1
ATOM 622 O O . ILE A 1 81 ? 15.210 9.224 -13.383 1.00 89.00 81 ILE A O 1
ATOM 626 N N . VAL A 1 82 ? 13.033 9.745 -13.581 1.00 86.81 82 VAL A N 1
ATOM 627 C CA . VAL A 1 82 ? 13.231 11.162 -13.897 1.00 86.81 82 VAL A CA 1
ATOM 628 C C . VAL A 1 82 ? 12.787 12.006 -12.707 1.00 86.81 82 VAL A C 1
ATOM 630 O O . VAL A 1 82 ? 11.689 11.830 -12.182 1.00 86.81 82 VAL A O 1
ATOM 633 N N . TYR A 1 83 ? 13.642 12.932 -12.275 1.00 83.56 83 TYR A N 1
ATOM 634 C CA . TYR A 1 83 ? 13.330 13.868 -11.198 1.00 83.56 83 TYR A CA 1
ATOM 635 C C . TYR A 1 83 ? 12.867 15.193 -11.795 1.00 83.56 83 TYR A C 1
ATOM 637 O O . TYR A 1 83 ? 13.612 15.833 -12.534 1.00 83.56 83 TYR A O 1
ATOM 645 N N . HIS A 1 84 ? 11.662 15.624 -11.434 1.00 78.88 84 HIS A N 1
ATOM 646 C CA . HIS A 1 84 ? 11.197 16.977 -11.703 1.00 78.88 84 HIS A CA 1
ATOM 647 C C . HIS A 1 84 ? 11.149 17.755 -10.386 1.00 78.88 84 HIS A C 1
ATOM 649 O O . HIS A 1 84 ? 10.490 17.342 -9.433 1.00 78.88 84 HIS A O 1
ATOM 655 N N . SER A 1 85 ? 11.895 18.856 -10.315 1.00 81.75 85 SER A N 1
ATOM 656 C CA . SER A 1 85 ? 11.877 19.794 -9.195 1.00 81.75 85 SER A CA 1
ATOM 657 C C . SER A 1 85 ? 11.385 21.132 -9.716 1.00 81.75 85 SER A C 1
ATOM 659 O O . SER A 1 85 ? 11.824 21.571 -10.774 1.00 81.75 85 SER A O 1
ATOM 661 N N . MET A 1 86 ? 10.551 21.818 -8.935 1.00 69.88 86 MET A N 1
ATOM 662 C CA . MET A 1 86 ? 10.019 23.149 -9.258 1.00 69.88 86 MET A CA 1
ATOM 663 C C . MET A 1 86 ? 11.113 24.203 -9.538 1.00 69.88 86 MET A C 1
ATOM 665 O O . MET A 1 86 ? 10.810 25.274 -10.049 1.00 69.88 86 MET A O 1
ATOM 669 N N . PHE A 1 87 ? 12.379 23.909 -9.209 1.00 69.81 87 PHE A N 1
ATOM 670 C CA . PHE A 1 87 ? 13.525 24.814 -9.341 1.00 69.81 87 PHE A CA 1
ATOM 671 C C . PHE A 1 87 ? 14.607 24.345 -10.332 1.00 69.81 87 PHE A C 1
ATOM 673 O O . PHE A 1 87 ? 15.642 25.001 -10.439 1.00 69.81 87 PHE A O 1
ATOM 680 N N . LYS A 1 88 ? 14.431 23.211 -11.028 1.00 53.72 88 LYS A N 1
ATOM 681 C CA . LYS A 1 88 ? 15.410 22.706 -12.009 1.00 53.72 88 LYS A CA 1
ATOM 682 C C . LYS A 1 88 ? 14.725 22.025 -13.193 1.00 53.72 88 LYS A C 1
ATOM 684 O O . LYS A 1 88 ? 13.840 21.193 -13.002 1.00 53.72 88 LYS A O 1
ATOM 689 N N . GLU A 1 89 ? 15.198 22.345 -14.399 1.00 64.25 89 GLU A N 1
ATOM 690 C CA . GLU A 1 89 ? 14.910 21.576 -15.613 1.00 64.25 89 GLU A CA 1
ATOM 691 C C . GLU A 1 89 ? 15.288 20.095 -15.434 1.00 64.25 89 GLU A C 1
ATOM 693 O O . GLU A 1 89 ? 16.015 19.734 -14.509 1.00 64.25 89 GLU A O 1
ATOM 698 N N . TYR A 1 90 ? 14.749 19.227 -16.290 1.00 59.16 90 TYR A N 1
ATOM 699 C CA . TYR A 1 90 ? 14.918 17.775 -16.226 1.00 59.16 90 TYR A CA 1
ATOM 700 C C . TYR A 1 90 ? 16.402 17.371 -16.178 1.00 59.16 90 TYR A C 1
ATOM 702 O O . TYR A 1 90 ? 17.090 17.424 -17.191 1.00 59.16 90 TYR A O 1
ATOM 710 N N . VAL A 1 91 ? 16.890 16.926 -15.014 1.00 60.72 91 VAL A N 1
ATOM 711 C CA . VAL A 1 91 ? 18.267 16.426 -14.854 1.00 60.72 91 VAL A CA 1
ATOM 712 C C . VAL A 1 91 ? 18.234 14.910 -14.688 1.00 60.72 91 VAL A C 1
ATOM 714 O O . VAL A 1 91 ? 17.648 14.394 -13.728 1.00 60.72 91 VAL A O 1
ATOM 717 N N . LYS A 1 92 ? 18.893 14.178 -15.593 1.00 59.22 92 LYS A N 1
ATOM 718 C CA . LYS A 1 92 ? 19.233 12.769 -15.352 1.00 59.22 92 LYS A CA 1
ATOM 719 C C . LYS A 1 92 ? 20.317 12.721 -14.276 1.00 59.22 92 LYS A C 1
ATOM 721 O O . LYS A 1 92 ? 21.319 13.420 -14.349 1.00 59.22 92 LYS A O 1
ATOM 726 N N . ARG A 1 93 ? 20.114 11.903 -13.239 1.00 52.53 93 ARG A N 1
ATOM 727 C CA . ARG A 1 93 ? 20.966 11.887 -12.031 1.00 52.53 93 ARG A CA 1
ATOM 728 C C . ARG A 1 93 ? 22.443 11.553 -12.299 1.00 52.53 93 ARG A C 1
ATOM 730 O O . ARG A 1 93 ? 23.269 11.874 -11.449 1.00 52.53 93 ARG A O 1
ATOM 737 N N . GLU A 1 94 ? 22.776 10.942 -13.432 1.00 54.31 94 GLU A N 1
ATOM 738 C CA . GLU A 1 94 ? 24.158 10.615 -13.816 1.00 54.31 94 GLU A CA 1
ATOM 739 C C . GLU A 1 94 ? 25.072 11.852 -13.857 1.00 54.31 94 GLU A C 1
ATOM 741 O O . GLU A 1 94 ? 26.253 11.733 -13.564 1.00 54.31 94 GLU A O 1
ATOM 746 N N . GLU A 1 95 ? 24.524 13.056 -14.043 1.00 54.59 95 GLU A N 1
ATOM 747 C CA . GLU A 1 95 ? 25.287 14.314 -14.005 1.00 54.59 95 GLU A CA 1
ATOM 748 C C . GLU A 1 95 ? 25.546 14.867 -12.587 1.00 54.59 95 GLU A C 1
ATOM 750 O O . GLU A 1 95 ? 26.188 15.903 -12.439 1.00 54.59 95 GLU A O 1
ATOM 755 N N . LYS A 1 96 ? 25.044 14.231 -11.514 1.00 50.06 96 LYS A N 1
ATOM 756 C CA . LYS A 1 96 ? 25.161 14.755 -10.132 1.00 50.06 96 LYS A CA 1
ATOM 757 C C . LYS A 1 96 ? 26.209 14.045 -9.261 1.00 50.06 96 LYS A C 1
ATOM 759 O O . LYS A 1 96 ? 26.302 14.361 -8.079 1.00 50.06 96 LYS A O 1
ATOM 764 N N . ILE A 1 97 ? 26.946 13.064 -9.787 1.00 51.72 97 ILE A N 1
ATOM 765 C CA . ILE A 1 97 ? 27.975 12.332 -9.015 1.00 51.72 97 ILE A CA 1
ATOM 766 C C . ILE A 1 97 ? 29.391 12.912 -9.241 1.00 51.72 97 ILE A C 1
ATOM 768 O O . ILE A 1 97 ? 30.296 12.604 -8.474 1.00 51.72 97 ILE A O 1
ATOM 772 N N . GLU A 1 98 ? 29.573 13.835 -10.191 1.00 43.12 98 GLU A N 1
ATOM 773 C CA . GLU A 1 98 ? 30.866 14.478 -10.509 1.00 43.12 98 GLU A CA 1
ATOM 774 C C . GLU A 1 98 ? 30.930 15.988 -10.186 1.00 43.12 98 GLU A C 1
ATOM 776 O O . GLU A 1 98 ? 31.617 16.748 -10.868 1.00 43.12 98 GLU A O 1
ATOM 781 N N . SER A 1 99 ? 30.252 16.449 -9.126 1.00 40.56 99 SER A N 1
ATOM 782 C CA . SER A 1 99 ? 30.437 17.815 -8.591 1.00 40.56 99 SER A CA 1
ATOM 783 C C . SER A 1 99 ? 30.602 17.843 -7.080 1.00 40.56 99 SER A C 1
ATOM 785 O O . SER A 1 99 ? 29.645 17.381 -6.411 1.00 40.56 99 SER A O 1
#

Organism: NCBI:txid1298598

Sequence (99 aa):
MQISAGLFGVRDEDGNFSQVCHTNTCPVGVATTDKKLQEALAIDEKKYRAANYLVTLRQDLFNLAAVAGLDSPTKFTREHIVYHSMFKEYVKREEKIES

Foldseek 3Di:
DDPDCPDDADADPVRHHPPCLVVQPRQCLPRHPDPVSVVSPPCVPVVVVVVVVVVVVLVVLCVLCVVLVHNDSVPDDLQSDWDDDPPDDIDRCVVVPPD

Radius of gyration: 20.83 Å; Cα contacts (8 Å, |Δi|>4): 74; chains: 1; bounding box: 54×35×46 Å

Solvent-accessible surface area (backbone atoms only — not comparable to full-atom values): 6355 Å² total; per-residue (Å²): 138,82,81,75,91,72,76,84,69,72,51,39,99,87,68,42,71,63,83,42,55,88,74,47,67,24,83,56,17,75,44,38,87,47,69,77,41,33,65,54,43,57,57,88,59,51,53,55,54,54,50,51,50,54,55,50,51,51,52,51,44,46,51,51,17,50,76,72,74,36,98,44,58,86,69,72,52,75,88,80,56,80,56,82,48,103,88,48,75,83,52,64,67,83,74,66,79,84,117

pLDDT: mean 80.37, std 19.13, range [25.75, 97.44]

Mean predicted aligned error: 10.59 Å

InterPro domains:
  IPR002932 Glutamate synthase domain [PF01645] (18-70)
  IPR013785 Aldolase-type TIM barrel [G3DSA:3.20.20.70] (2-97)

Secondary structure (DSSP, 8-state):
-------SS-B-TTSSB---GGGT--TTSSS---HHHHTT--HHHHHHHHHHHHHHHHHHHHHHHHHTT-SSGGG--GGG--EEETTEEEE-GGGGS--